Protein AF-A0A843CAU1-F1 (afdb_monomer)

pLDDT: mean 81.06, std 19.42, range [27.0, 98.06]

Solvent-accessible surface area (backbone atoms only — not comparable to full-atom values): 7846 Å² total; per-residue (Å²): 138,86,71,95,48,77,74,73,54,50,54,96,48,57,74,43,75,64,80,87,88,63,103,47,95,84,69,88,47,75,44,74,41,38,55,64,20,87,76,50,29,63,33,36,54,56,29,46,49,54,51,54,50,28,44,74,69,66,74,43,51,77,90,42,72,46,76,44,83,41,88,52,57,53,45,50,17,35,33,54,44,26,62,75,73,59,45,44,73,47,68,47,57,70,88,90,59,62,68,68,63,54,48,56,52,52,74,51,50,85,82,80,89,72,87,73,83,74,73,88,74,87,76,136

Structure (mmCIF, N/CA/C/O backbone):
data_AF-A0A843CAU1-F1
#
_entry.id   AF-A0A843CAU1-F1
#
loop_
_atom_site.group_PDB
_atom_site.id
_atom_site.type_symbol
_atom_site.label_atom_id
_atom_site.label_alt_id
_atom_site.label_comp_id
_atom_site.label_asym_id
_atom_site.label_entity_id
_atom_site.label_seq_id
_atom_site.pdbx_PDB_ins_code
_atom_site.Cartn_x
_atom_site.Cartn_y
_atom_site.Cartn_z
_atom_site.occupancy
_atom_site.B_iso_or_equiv
_atom_site.auth_seq_id
_atom_site.auth_comp_id
_atom_site.auth_asym_id
_atom_site.auth_atom_id
_atom_site.pdbx_PDB_model_num
ATOM 1 N N . MET A 1 1 ? -13.722 1.188 -17.414 1.00 83.56 1 MET A N 1
ATOM 2 C CA . MET A 1 1 ? -14.126 0.747 -16.059 1.00 83.56 1 MET A CA 1
ATOM 3 C C . MET A 1 1 ? -14.242 1.984 -15.185 1.00 83.56 1 MET A C 1
ATOM 5 O O . MET A 1 1 ? -13.360 2.827 -15.273 1.00 83.56 1 MET A O 1
ATOM 9 N N . ILE A 1 2 ? -15.304 2.104 -14.386 1.00 92.75 2 ILE A N 1
ATOM 10 C CA . ILE A 1 2 ? -15.445 3.155 -13.367 1.00 92.75 2 ILE A CA 1
ATOM 11 C C . ILE A 1 2 ? -15.256 2.477 -12.008 1.00 92.75 2 ILE A C 1
ATOM 13 O O . ILE A 1 2 ? -15.999 1.552 -11.689 1.00 92.75 2 ILE A O 1
ATOM 17 N N . ALA A 1 3 ? -14.242 2.893 -11.249 1.00 94.44 3 ALA A N 1
ATOM 18 C CA . ALA A 1 3 ? -13.954 2.346 -9.924 1.00 94.44 3 ALA A CA 1
ATOM 19 C C . ALA A 1 3 ? -14.820 3.024 -8.852 1.00 94.44 3 ALA A C 1
ATOM 21 O O . ALA A 1 3 ? -14.978 4.245 -8.867 1.00 94.44 3 ALA A O 1
ATOM 22 N N . LYS A 1 4 ? -15.342 2.256 -7.890 1.00 95.12 4 LYS A N 1
ATOM 23 C CA . LYS A 1 4 ? -16.148 2.787 -6.772 1.00 95.12 4 LYS A CA 1
ATOM 24 C C . LYS A 1 4 ? -15.311 3.589 -5.785 1.00 95.12 4 LYS A C 1
ATOM 26 O O . LYS A 1 4 ? -15.805 4.506 -5.139 1.00 95.12 4 LYS A O 1
ATOM 31 N N . ASN A 1 5 ? -14.050 3.205 -5.622 1.00 94.56 5 ASN A N 1
ATOM 32 C CA . ASN A 1 5 ? -13.065 3.945 -4.849 1.00 94.56 5 ASN A CA 1
ATOM 33 C C . ASN A 1 5 ? -11.650 3.590 -5.318 1.00 94.56 5 ASN A C 1
ATOM 35 O O . ASN A 1 5 ? -11.431 2.642 -6.071 1.00 94.56 5 ASN A O 1
ATOM 39 N N . ILE A 1 6 ? -10.677 4.344 -4.816 1.00 93.88 6 ILE A N 1
ATOM 40 C CA . ILE A 1 6 ? -9.269 4.233 -5.202 1.00 93.88 6 ILE A CA 1
ATOM 41 C C . ILE A 1 6 ? -8.645 2.857 -4.885 1.00 93.88 6 ILE A C 1
ATOM 43 O O . ILE A 1 6 ? -7.683 2.459 -5.535 1.00 93.88 6 ILE A O 1
ATOM 47 N N . LEU A 1 7 ? -9.198 2.084 -3.939 1.00 96.06 7 LEU A N 1
ATOM 48 C CA . LEU A 1 7 ? -8.667 0.762 -3.579 1.00 96.06 7 LEU A CA 1
ATOM 49 C C . LEU A 1 7 ? -8.958 -0.303 -4.640 1.00 96.06 7 LEU A C 1
ATOM 51 O O . LEU A 1 7 ? -8.278 -1.331 -4.670 1.00 96.06 7 LEU A O 1
ATOM 55 N N . GLU A 1 8 ? -9.956 -0.093 -5.503 1.00 96.44 8 GLU A N 1
ATOM 56 C CA . GLU A 1 8 ? -10.226 -0.971 -6.652 1.00 96.44 8 GLU A CA 1
ATOM 57 C C . GLU A 1 8 ? -9.159 -0.829 -7.747 1.00 96.44 8 GLU A C 1
ATOM 59 O O . GLU A 1 8 ? -8.981 -1.745 -8.545 1.00 96.44 8 GLU A O 1
ATOM 64 N N . LEU A 1 9 ? -8.406 0.277 -7.743 1.00 96.19 9 LEU A N 1
ATOM 65 C CA . LEU A 1 9 ? -7.296 0.522 -8.667 1.00 96.19 9 LEU A CA 1
ATOM 66 C C . LEU A 1 9 ? -5.954 -0.033 -8.162 1.00 96.19 9 LEU A C 1
ATOM 68 O O . LEU A 1 9 ? -4.954 0.041 -8.870 1.00 96.19 9 LEU A O 1
ATOM 72 N N . ILE A 1 10 ? -5.908 -0.596 -6.950 1.00 97.12 10 ILE A N 1
ATOM 73 C CA . ILE A 1 10 ? -4.712 -1.272 -6.435 1.00 97.12 10 ILE A CA 1
ATOM 74 C C . ILE A 1 10 ? -4.577 -2.633 -7.118 1.00 97.12 10 ILE A C 1
ATOM 76 O O . ILE A 1 10 ? -5.456 -3.493 -7.017 1.00 97.12 10 ILE A O 1
ATOM 80 N N . GLY A 1 11 ? -3.426 -2.869 -7.738 1.00 96.06 11 GLY A N 1
ATOM 81 C CA . GLY A 1 11 ? -3.129 -4.085 -8.474 1.00 96.06 11 GLY A CA 1
ATOM 82 C C . GLY A 1 11 ? -3.373 -3.948 -9.973 1.00 96.06 11 GLY A C 1
ATOM 83 O O . GLY A 1 11 ? -3.276 -2.860 -10.522 1.00 96.06 11 GLY A O 1
ATOM 84 N N . ASN A 1 12 ? -3.571 -5.084 -10.658 1.00 95.81 12 ASN A N 1
ATOM 85 C CA . ASN A 1 12 ? -3.724 -5.151 -12.124 1.00 95.81 12 ASN A CA 1
ATOM 86 C C . ASN A 1 12 ? -2.700 -4.318 -12.917 1.00 95.81 12 ASN A C 1
ATOM 88 O O . ASN A 1 12 ? -2.967 -3.833 -14.011 1.00 95.81 12 ASN A O 1
ATOM 92 N N . THR A 1 13 ? -1.497 -4.188 -12.362 1.00 97.75 13 THR A N 1
ATOM 93 C CA . THR A 1 13 ? -0.416 -3.402 -12.942 1.00 97.75 13 THR A CA 1
ATOM 94 C C . THR A 1 13 ? 0.104 -4.053 -14.223 1.00 97.75 13 THR A C 1
ATOM 96 O O . THR A 1 13 ? 0.105 -5.290 -14.327 1.00 97.75 13 THR A O 1
ATOM 99 N N . PRO A 1 14 ? 0.589 -3.265 -15.194 1.00 97.19 14 PRO A N 1
ATOM 100 C CA . PRO A 1 14 ? 1.093 -3.807 -16.446 1.00 97.19 14 PRO A CA 1
ATOM 101 C C . PRO A 1 14 ? 2.243 -4.800 -16.241 1.00 97.19 14 PRO A C 1
ATOM 103 O O . PRO A 1 14 ? 3.086 -4.639 -15.352 1.00 97.19 14 PRO A O 1
ATOM 106 N N . LEU A 1 15 ? 2.283 -5.821 -17.094 1.00 96.88 15 LEU A N 1
ATOM 107 C CA . LEU A 1 15 ? 3.449 -6.673 -17.290 1.00 96.88 15 LEU A CA 1
ATOM 108 C C . LEU A 1 15 ? 4.049 -6.306 -18.647 1.00 96.88 15 LEU A C 1
ATOM 110 O O . LEU A 1 15 ? 3.376 -6.430 -19.666 1.00 96.88 15 LEU A O 1
ATOM 114 N N . VAL A 1 16 ? 5.288 -5.828 -18.656 1.00 94.31 16 VAL A N 1
ATOM 115 C CA . VAL A 1 16 ? 5.951 -5.357 -19.876 1.00 94.31 16 VAL A CA 1
ATOM 116 C C . VAL A 1 16 ? 7.057 -6.322 -20.245 1.00 94.31 16 VAL A C 1
ATOM 118 O O . VAL A 1 16 ? 7.897 -6.645 -19.410 1.00 94.31 16 VAL A O 1
ATOM 121 N N . GLN A 1 17 ? 7.065 -6.784 -21.491 1.00 91.12 17 GLN A N 1
ATOM 122 C CA . GLN A 1 17 ? 8.186 -7.556 -22.008 1.00 91.12 17 GLN A CA 1
ATOM 123 C C . GLN A 1 17 ? 9.388 -6.633 -22.214 1.00 91.12 17 GLN A C 1
ATOM 125 O O . GLN A 1 17 ? 9.281 -5.597 -22.869 1.00 91.12 17 GLN A O 1
ATOM 130 N N . PHE A 1 18 ? 10.528 -7.005 -21.644 1.00 86.06 18 PHE A N 1
ATOM 131 C CA . PHE A 1 18 ? 11.749 -6.224 -21.740 1.00 86.06 18 PHE A CA 1
ATOM 132 C C . PHE A 1 18 ? 12.550 -6.677 -22.963 1.00 86.06 18 PHE A C 1
ATOM 134 O O . PHE A 1 18 ? 13.165 -7.743 -22.958 1.00 86.06 18 PHE A O 1
ATOM 141 N N . ASN A 1 19 ? 12.492 -5.881 -24.029 1.00 77.19 19 ASN A N 1
ATOM 142 C CA . ASN A 1 19 ? 13.168 -6.155 -25.295 1.00 77.19 19 ASN A CA 1
ATOM 143 C C . ASN A 1 19 ? 14.532 -5.427 -25.310 1.00 77.19 19 ASN A C 1
ATOM 145 O O . ASN A 1 19 ? 14.609 -4.290 -24.855 1.00 77.19 19 ASN A O 1
ATOM 149 N N . ASN A 1 20 ? 15.585 -6.060 -25.845 1.00 69.44 20 ASN A N 1
ATOM 150 C CA . ASN A 1 20 ? 16.910 -5.471 -26.158 1.00 69.44 20 ASN A CA 1
ATOM 151 C C . ASN A 1 20 ? 18.013 -5.391 -25.075 1.00 69.44 20 ASN A C 1
ATOM 153 O O . ASN A 1 20 ? 18.951 -4.622 -25.254 1.00 69.44 20 ASN A O 1
ATOM 157 N N . VAL A 1 21 ? 18.001 -6.190 -24.000 1.00 65.31 21 VAL A N 1
ATOM 158 C CA . VAL A 1 21 ? 19.131 -6.184 -23.025 1.00 65.31 21 VAL A CA 1
ATOM 159 C C . VAL A 1 21 ? 20.094 -7.368 -23.153 1.00 65.31 21 VAL A C 1
ATOM 161 O O . VAL A 1 21 ? 21.209 -7.317 -22.646 1.00 65.31 21 VAL A O 1
ATOM 164 N N . TYR A 1 22 ? 19.734 -8.409 -23.905 1.00 61.34 22 TYR A N 1
ATOM 165 C CA . TYR A 1 22 ? 20.614 -9.555 -24.129 1.00 61.34 22 TYR A CA 1
ATOM 166 C C . TYR A 1 22 ? 20.668 -9.944 -25.606 1.00 61.34 22 TYR A C 1
ATOM 168 O O . TYR A 1 22 ? 19.627 -10.132 -26.231 1.00 61.34 22 TYR A O 1
ATOM 176 N N . ASN A 1 23 ? 21.873 -10.233 -26.114 1.00 65.00 23 ASN A N 1
ATOM 177 C CA . ASN A 1 23 ? 22.106 -10.977 -27.366 1.00 65.00 23 ASN A CA 1
ATOM 178 C C . ASN A 1 23 ? 21.709 -12.468 -27.233 1.00 65.00 23 ASN A C 1
ATOM 180 O O . ASN A 1 23 ? 22.366 -13.358 -27.766 1.00 65.00 23 ASN A O 1
ATOM 184 N N . LYS A 1 24 ? 20.658 -12.773 -26.460 1.00 70.00 24 LYS A N 1
ATOM 185 C CA . LYS A 1 24 ? 20.140 -14.126 -26.235 1.00 70.00 24 LYS A CA 1
ATOM 186 C C . LYS A 1 24 ? 18.708 -14.203 -26.770 1.00 70.00 24 LYS A C 1
ATOM 188 O O . LYS A 1 24 ? 17.770 -14.013 -25.998 1.00 70.00 24 LYS A O 1
ATOM 193 N N . PRO A 1 25 ? 18.516 -14.528 -28.061 1.00 69.69 25 PRO A N 1
ATOM 194 C CA . PRO A 1 25 ? 17.209 -14.477 -28.727 1.00 69.69 25 PRO A CA 1
ATOM 195 C C . PRO A 1 25 ? 16.147 -15.426 -28.140 1.00 69.69 25 PRO A C 1
ATOM 197 O O . PRO A 1 25 ? 14.966 -15.279 -28.432 1.00 69.69 25 PRO A O 1
ATOM 200 N N . LYS A 1 26 ? 16.538 -16.393 -27.297 1.00 80.75 26 LYS A N 1
ATOM 201 C CA . LYS A 1 26 ? 15.618 -17.349 -26.653 1.00 80.75 26 LYS A CA 1
ATOM 202 C C . LYS A 1 26 ? 15.149 -16.936 -25.249 1.00 80.75 26 LYS A C 1
ATOM 204 O O . LYS A 1 26 ? 14.294 -17.614 -24.686 1.00 80.75 26 LYS A O 1
ATOM 209 N N . LEU A 1 27 ? 15.689 -15.864 -24.662 1.00 84.56 27 LEU A N 1
ATOM 210 C CA . LEU A 1 27 ? 15.320 -15.432 -23.310 1.00 84.56 27 LEU A CA 1
ATOM 211 C C . LEU A 1 27 ? 14.161 -14.426 -23.357 1.00 84.56 27 LEU A C 1
ATOM 213 O O . LEU A 1 27 ? 14.318 -13.324 -23.875 1.00 84.56 27 LEU A O 1
ATOM 217 N N . LYS A 1 28 ? 13.017 -14.779 -22.759 1.00 87.50 28 LYS A N 1
ATOM 218 C CA . LYS A 1 28 ? 11.906 -13.845 -22.518 1.00 87.50 28 LYS A CA 1
ATOM 219 C C . LYS A 1 28 ? 11.994 -13.298 -21.095 1.00 87.50 28 LYS A C 1
ATOM 221 O O . LYS A 1 28 ? 11.957 -14.067 -20.139 1.00 87.50 28 LYS A O 1
ATOM 226 N N . MET A 1 29 ? 12.088 -11.979 -20.958 1.00 88.69 29 MET A N 1
ATOM 227 C CA . MET A 1 29 ? 12.079 -11.285 -19.670 1.00 88.69 29 MET A CA 1
ATOM 228 C C . MET A 1 29 ? 10.868 -10.362 -19.594 1.00 88.69 29 MET A C 1
ATOM 230 O O . MET A 1 29 ? 10.545 -9.669 -20.557 1.00 88.69 29 MET A O 1
ATOM 234 N N . TYR A 1 30 ? 10.222 -10.335 -18.432 1.00 93.12 30 TYR A N 1
ATOM 235 C CA . TYR A 1 30 ? 9.076 -9.476 -18.172 1.00 93.12 30 TYR A CA 1
ATOM 236 C C . TYR A 1 30 ? 9.292 -8.668 -16.896 1.00 93.12 30 TYR A C 1
ATOM 238 O O . TYR A 1 30 ? 9.837 -9.169 -15.914 1.00 93.12 30 TYR A O 1
ATOM 246 N N . ILE A 1 31 ? 8.822 -7.426 -16.904 1.00 94.75 31 ILE A N 1
ATOM 247 C CA . ILE A 1 31 ? 8.857 -6.508 -15.771 1.00 94.75 31 ILE A CA 1
ATOM 248 C C . ILE A 1 31 ? 7.426 -6.270 -15.308 1.00 94.75 31 ILE A C 1
ATOM 250 O O . ILE A 1 31 ? 6.579 -5.791 -16.066 1.00 94.75 31 ILE A O 1
ATOM 254 N N . LYS A 1 32 ? 7.153 -6.580 -14.039 1.00 97.44 32 LYS A N 1
ATOM 255 C CA . LYS A 1 32 ? 5.887 -6.239 -13.389 1.00 97.44 32 LYS A CA 1
ATOM 256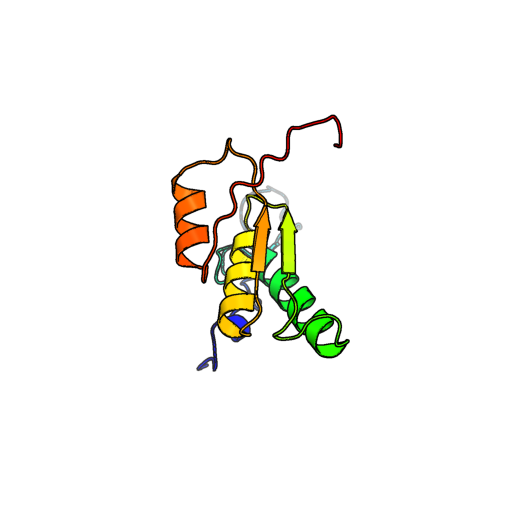 C C . LYS A 1 32 ? 5.959 -4.802 -12.879 1.00 97.44 32 LYS A C 1
ATOM 258 O O . LYS A 1 32 ? 6.700 -4.510 -11.942 1.00 97.44 32 LYS A O 1
ATOM 263 N N . MET A 1 33 ? 5.208 -3.892 -13.496 1.00 96.88 33 MET A N 1
ATOM 264 C CA . MET A 1 33 ? 5.335 -2.456 -13.236 1.00 96.88 33 MET A CA 1
ATOM 265 C C . MET A 1 33 ? 4.523 -2.004 -12.013 1.00 96.88 33 MET A C 1
ATOM 267 O O . MET A 1 33 ? 3.533 -1.287 -12.117 1.00 96.88 33 MET A O 1
ATOM 271 N N . GLU A 1 34 ? 4.965 -2.389 -10.817 1.00 97.69 34 GLU A N 1
ATOM 272 C CA . GLU A 1 34 ? 4.288 -2.049 -9.553 1.00 97.69 34 GLU A CA 1
ATOM 273 C C . GLU A 1 34 ? 4.278 -0.551 -9.204 1.00 97.69 34 GLU A C 1
ATOM 275 O O . GLU A 1 34 ? 3.544 -0.137 -8.305 1.00 97.69 34 GLU A O 1
ATOM 280 N N . LYS A 1 35 ? 5.041 0.271 -9.932 1.00 96.12 35 LYS A N 1
ATOM 281 C CA . LYS A 1 35 ? 4.966 1.735 -9.849 1.00 96.12 35 LYS A CA 1
ATOM 282 C C . LYS A 1 35 ? 3.595 2.282 -10.279 1.00 96.12 35 LYS A C 1
ATOM 284 O O . LYS A 1 35 ? 3.253 3.388 -9.906 1.00 96.12 35 LYS A O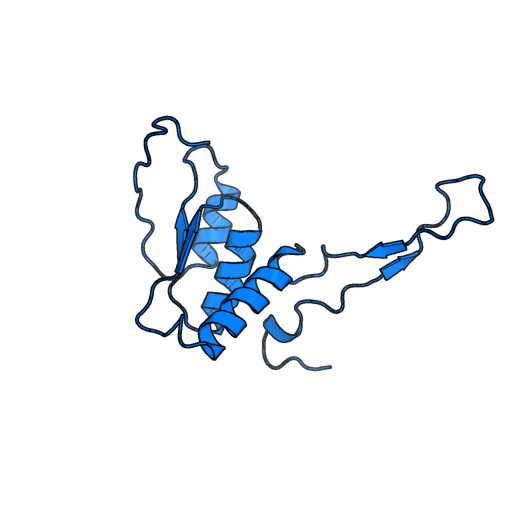 1
ATOM 289 N N . PHE A 1 36 ? 2.788 1.524 -11.021 1.00 96.62 36 PHE A N 1
ATOM 290 C CA . PHE A 1 36 ? 1.452 1.969 -11.444 1.00 96.62 36 PHE A CA 1
ATOM 291 C C . PHE A 1 36 ? 0.347 1.716 -10.409 1.00 96.62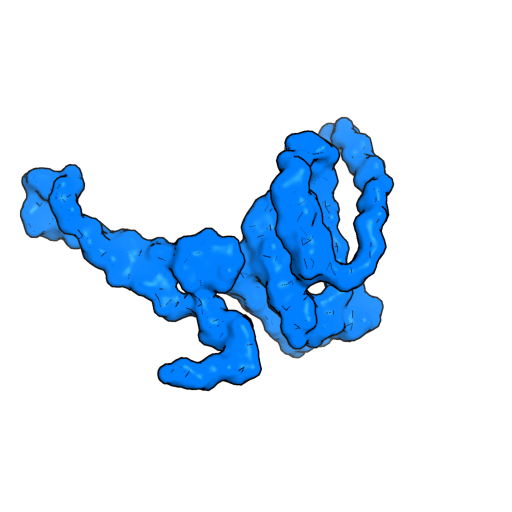 36 PHE A C 1
ATOM 293 O O . PHE A 1 36 ? -0.825 1.914 -10.711 1.00 96.62 36 PHE A O 1
ATOM 300 N N . ASN A 1 37 ? 0.691 1.278 -9.195 1.00 96.75 37 ASN A N 1
ATOM 301 C CA . ASN A 1 37 ? -0.255 1.364 -8.084 1.00 96.75 37 ASN A CA 1
ATOM 302 C C . ASN A 1 37 ? -0.432 2.827 -7.636 1.00 96.75 37 ASN A C 1
ATOM 304 O O . ASN A 1 37 ? 0.376 3.694 -7.959 1.00 96.75 37 ASN A O 1
ATOM 308 N N . VAL A 1 38 ? -1.476 3.087 -6.854 1.00 93.50 38 VAL A N 1
ATOM 309 C CA . VAL A 1 38 ? -1.930 4.428 -6.457 1.00 93.50 38 VAL A CA 1
ATOM 310 C C . VAL A 1 38 ? -0.858 5.222 -5.702 1.00 93.50 38 VAL A C 1
ATOM 312 O O . VAL A 1 38 ? -0.685 6.408 -5.961 1.00 93.50 38 VAL A O 1
ATOM 315 N N . SER A 1 39 ? -0.126 4.590 -4.781 1.00 90.94 39 SER A N 1
ATOM 316 C CA . SER A 1 39 ? 0.989 5.207 -4.043 1.00 90.94 39 SER A CA 1
ATOM 317 C C . SER A 1 39 ? 2.338 5.086 -4.752 1.00 90.94 39 SER A C 1
ATOM 319 O O . SER A 1 39 ? 3.392 5.275 -4.142 1.00 90.94 39 SER A O 1
ATOM 321 N N . GLU A 1 40 ? 2.317 4.711 -6.028 1.00 94.12 40 GLU A N 1
ATOM 322 C CA . GLU A 1 40 ? 3.492 4.421 -6.842 1.00 94.12 40 GLU A CA 1
ATOM 323 C C . GLU A 1 40 ? 4.370 3.280 -6.306 1.00 94.12 40 GLU A C 1
ATOM 325 O O . GLU A 1 40 ? 5.577 3.199 -6.560 1.00 94.12 40 GLU A O 1
ATOM 330 N N . SER A 1 41 ? 3.778 2.357 -5.544 1.00 94.88 41 SER A N 1
ATOM 331 C CA . SER A 1 41 ? 4.515 1.248 -4.957 1.00 94.88 41 SER A CA 1
ATOM 332 C C . SER A 1 41 ? 3.705 -0.033 -4.826 1.00 94.88 41 SER A C 1
ATOM 334 O O . SER A 1 41 ? 2.531 -0.026 -4.476 1.00 94.88 41 SER A O 1
ATOM 336 N N . VAL A 1 42 ? 4.406 -1.168 -4.934 1.00 97.12 42 VAL A N 1
ATOM 337 C CA . VAL A 1 42 ? 3.896 -2.513 -4.603 1.00 97.12 42 VAL A CA 1
ATOM 338 C C . VAL A 1 42 ? 3.266 -2.604 -3.206 1.00 97.12 42 VAL A C 1
ATOM 340 O O . VAL A 1 42 ? 2.473 -3.503 -2.931 1.00 97.12 42 VAL A O 1
ATOM 343 N N . LYS A 1 43 ? 3.628 -1.690 -2.294 1.00 96.56 43 LYS A N 1
ATOM 344 C CA . LYS A 1 43 ? 3.177 -1.714 -0.899 1.00 96.56 43 LYS A CA 1
ATOM 345 C C . LYS A 1 43 ? 1.680 -1.448 -0.728 1.00 96.56 43 LYS A C 1
ATOM 347 O O . LYS A 1 43 ? 1.128 -1.878 0.281 1.00 96.56 43 LYS A O 1
ATOM 352 N N . ASP A 1 44 ? 1.010 -0.888 -1.732 1.00 96.88 44 ASP A N 1
ATOM 353 C CA . ASP A 1 44 ? -0.453 -0.779 -1.742 1.00 96.88 44 ASP A CA 1
ATOM 354 C C . ASP A 1 44 ? -1.141 -2.137 -1.621 1.00 96.88 44 ASP A C 1
ATOM 356 O O . ASP A 1 44 ? -2.148 -2.268 -0.925 1.00 96.88 44 ASP A O 1
ATOM 360 N N . ARG A 1 45 ? -0.567 -3.176 -2.241 1.00 98.06 45 ARG A N 1
ATOM 361 C CA . ARG A 1 45 ? -1.129 -4.530 -2.209 1.00 98.06 45 ARG A CA 1
ATOM 362 C C . ARG A 1 45 ? -1.155 -5.093 -0.798 1.00 98.06 45 ARG A C 1
ATOM 364 O O . ARG A 1 45 ? -2.191 -5.577 -0.351 1.00 98.06 45 ARG A O 1
ATOM 371 N N . ILE A 1 46 ? -0.020 -5.017 -0.099 1.00 97.38 46 ILE A N 1
ATOM 372 C CA . ILE A 1 46 ? 0.076 -5.551 1.262 1.00 97.38 46 ILE A CA 1
ATOM 373 C C . ILE A 1 46 ? -0.743 -4.707 2.235 1.00 97.38 46 ILE A C 1
ATOM 375 O O . ILE A 1 46 ? -1.385 -5.267 3.111 1.00 97.38 46 ILE A O 1
ATOM 379 N N . ALA A 1 47 ? -0.778 -3.383 2.055 1.00 96.75 47 ALA A N 1
ATOM 380 C CA . ALA A 1 47 ? -1.568 -2.498 2.898 1.00 96.75 47 ALA A CA 1
ATOM 381 C C . ALA A 1 47 ? -3.059 -2.831 2.784 1.00 96.75 47 ALA A C 1
ATOM 383 O O . ALA A 1 47 ? -3.721 -3.040 3.798 1.00 96.75 47 ALA A O 1
ATOM 384 N N . LYS A 1 48 ? -3.567 -2.968 1.552 1.00 97.50 48 LYS A N 1
ATOM 385 C CA . LYS A 1 48 ? -4.951 -3.375 1.300 1.00 97.50 48 LYS A CA 1
ATOM 386 C C . LYS A 1 48 ? -5.245 -4.741 1.920 1.00 97.50 48 LYS A C 1
ATOM 388 O O . LYS A 1 48 ? -6.201 -4.862 2.680 1.00 97.50 48 LYS A O 1
ATOM 393 N N . TYR A 1 49 ? -4.391 -5.732 1.657 1.00 97.94 49 TYR A N 1
ATOM 394 C CA . TYR A 1 49 ? -4.570 -7.088 2.174 1.00 97.94 49 TYR A CA 1
ATOM 395 C C . TYR A 1 49 ? -4.589 -7.136 3.707 1.00 97.94 49 TYR A C 1
ATOM 397 O O . TYR A 1 49 ? -5.502 -7.720 4.280 1.00 97.94 49 TYR A O 1
ATOM 405 N N . MET A 1 50 ? -3.618 -6.510 4.382 1.00 96.94 50 MET A N 1
ATOM 406 C CA . MET A 1 50 ? -3.522 -6.536 5.847 1.00 96.94 50 MET A CA 1
ATOM 407 C C . MET A 1 50 ? -4.747 -5.908 6.512 1.00 96.94 50 MET A C 1
ATOM 409 O O . MET A 1 50 ? -5.284 -6.485 7.455 1.00 96.94 50 MET A O 1
ATOM 413 N N . ILE A 1 51 ? -5.217 -4.763 6.005 1.00 96.12 51 ILE A N 1
ATOM 414 C CA . ILE A 1 51 ? -6.406 -4.096 6.546 1.00 96.12 51 ILE A CA 1
ATOM 415 C C . ILE A 1 51 ? -7.654 -4.946 6.311 1.00 96.12 51 ILE A C 1
ATOM 417 O O . ILE A 1 51 ? -8.371 -5.233 7.263 1.00 96.12 51 ILE A O 1
ATOM 421 N N . GLU A 1 52 ? -7.896 -5.403 5.080 1.00 95.88 52 GLU A N 1
ATOM 422 C CA . GLU A 1 52 ? -9.084 -6.206 4.753 1.00 95.88 52 GLU A CA 1
ATOM 423 C C . GLU A 1 52 ? -9.109 -7.533 5.522 1.00 95.88 52 GLU A C 1
ATOM 425 O O . GLU A 1 52 ? -10.160 -7.962 6.002 1.00 95.88 52 GLU A O 1
ATOM 430 N N . HIS A 1 53 ? -7.949 -8.167 5.689 1.00 97.50 53 HIS A N 1
ATOM 431 C CA . HIS A 1 53 ? -7.812 -9.384 6.479 1.00 97.50 53 HIS A CA 1
ATOM 432 C C . HIS A 1 53 ? -8.091 -9.130 7.967 1.00 97.50 53 HIS A C 1
ATOM 434 O O . HIS A 1 53 ? -8.852 -9.874 8.588 1.00 97.50 53 HIS A O 1
ATOM 440 N N . ALA A 1 54 ? -7.532 -8.060 8.538 1.00 96.38 54 ALA A N 1
ATOM 441 C CA . ALA A 1 54 ? -7.755 -7.704 9.936 1.00 96.38 54 ALA A CA 1
ATOM 442 C C . ALA A 1 54 ? -9.213 -7.290 10.212 1.00 96.38 54 ALA A C 1
ATOM 444 O O . ALA A 1 54 ? -9.752 -7.640 11.263 1.00 96.38 54 ALA A O 1
ATOM 445 N N . GLU A 1 55 ? -9.870 -6.596 9.275 1.00 94.31 55 GLU A N 1
ATOM 446 C CA . GLU A 1 55 ? -11.310 -6.300 9.324 1.00 94.31 55 GLU A CA 1
ATOM 447 C C . GLU A 1 55 ? -12.130 -7.598 9.318 1.00 94.31 55 GLU A C 1
ATOM 449 O O . GLU A 1 55 ? -12.967 -7.812 10.199 1.00 94.31 55 GLU A O 1
ATOM 454 N N . LYS A 1 56 ? -11.849 -8.503 8.367 1.00 96.69 56 LYS A N 1
ATOM 455 C CA . LYS A 1 56 ? -12.548 -9.790 8.228 1.00 96.69 56 LYS A CA 1
ATOM 456 C C . LYS A 1 56 ? -12.435 -10.648 9.490 1.00 96.69 56 LYS A C 1
ATOM 458 O O . LYS A 1 56 ? -13.418 -11.253 9.910 1.00 96.69 56 LYS A O 1
ATOM 463 N N . ASN A 1 57 ? -11.264 -10.655 10.123 1.00 96.62 57 ASN A N 1
ATOM 464 C CA . ASN A 1 57 ? -11.004 -11.423 11.342 1.00 96.62 57 ASN A CA 1
ATOM 465 C C . ASN A 1 57 ? -11.400 -10.688 12.632 1.00 96.62 57 ASN A C 1
ATOM 467 O O . ASN A 1 57 ? -11.080 -11.162 13.721 1.00 96.62 57 ASN A O 1
ATOM 471 N N . ARG A 1 58 ? -12.055 -9.519 12.545 1.00 94.12 58 ARG A N 1
ATOM 472 C CA . ARG A 1 58 ? -12.422 -8.670 13.699 1.00 94.12 58 ARG A CA 1
ATOM 473 C C . ARG A 1 58 ? -11.223 -8.245 14.565 1.00 94.12 58 ARG A C 1
ATOM 475 O O . ARG A 1 58 ? -11.382 -7.830 15.715 1.00 94.12 58 ARG A O 1
ATOM 482 N N . GLN A 1 59 ? -10.013 -8.309 14.014 1.00 94.06 59 GLN A N 1
ATOM 483 C CA . GLN A 1 59 ? -8.789 -7.844 14.663 1.00 94.06 59 GLN A CA 1
ATOM 484 C C . GLN A 1 59 ? -8.678 -6.321 14.601 1.00 94.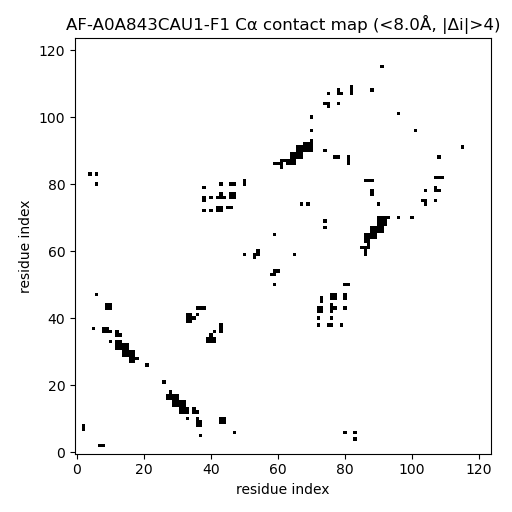06 59 GLN A C 1
ATOM 486 O O . GLN A 1 59 ? -8.178 -5.723 15.553 1.00 94.06 59 GLN A O 1
ATOM 491 N N . LEU A 1 60 ? -9.213 -5.703 13.545 1.00 93.00 60 LEU A N 1
ATOM 492 C CA . LEU A 1 60 ? -9.302 -4.258 13.368 1.00 93.00 60 LEU A CA 1
ATOM 493 C C . LEU A 1 60 ? -10.768 -3.810 13.369 1.00 93.00 60 LEU A C 1
ATOM 495 O O . LEU A 1 60 ? -11.632 -4.447 12.772 1.00 93.00 60 LEU A O 1
ATOM 499 N N . ASN A 1 61 ? -11.047 -2.710 14.062 1.00 89.19 61 ASN A N 1
ATOM 500 C CA . ASN A 1 61 ? -12.343 -2.038 14.066 1.00 89.19 61 ASN A CA 1
ATOM 501 C C . ASN A 1 61 ? -12.133 -0.528 14.283 1.00 89.19 61 ASN A C 1
ATOM 503 O O . ASN A 1 61 ? -11.007 -0.087 14.512 1.00 89.19 61 ASN A O 1
ATOM 507 N N . LYS A 1 62 ? -13.209 0.266 14.232 1.00 85.69 62 LYS A N 1
ATOM 508 C CA . LYS A 1 62 ? -13.150 1.738 14.346 1.00 85.69 62 LYS A CA 1
ATOM 509 C C . LYS A 1 62 ? -12.598 2.258 15.682 1.00 85.69 62 LYS A C 1
ATOM 511 O O . LYS A 1 62 ? -12.193 3.412 15.742 1.00 85.69 62 LYS A O 1
ATOM 516 N N . ASN A 1 63 ? -12.566 1.420 16.718 1.00 88.75 63 ASN A N 1
ATOM 517 C CA . ASN A 1 63 ? -12.086 1.776 18.055 1.00 88.75 63 ASN A CA 1
ATOM 518 C C . ASN A 1 63 ? -10.622 1.369 18.280 1.00 88.75 63 ASN A C 1
ATOM 520 O O . ASN A 1 63 ? -10.088 1.570 19.368 1.00 88.75 63 ASN A O 1
ATOM 524 N N .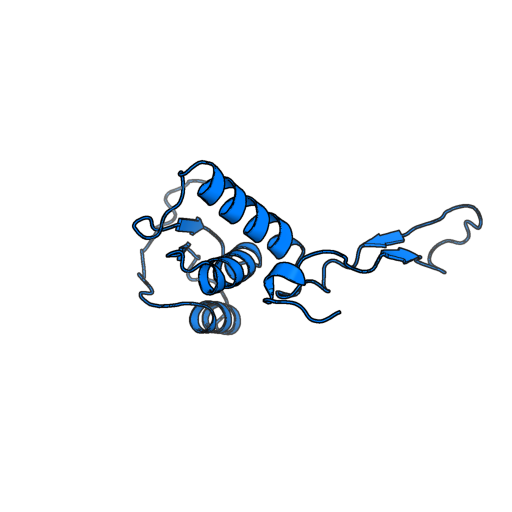 LYS A 1 64 ? -9.980 0.750 17.283 1.00 90.31 64 LYS A N 1
ATOM 525 C CA . LYS A 1 64 ? -8.580 0.338 17.349 1.00 90.31 64 LYS A CA 1
ATOM 526 C C . LYS A 1 64 ? -7.715 1.244 16.484 1.00 90.31 64 LYS A C 1
ATOM 528 O O . LYS A 1 64 ? -8.103 1.645 15.388 1.00 90.31 64 LYS A O 1
ATOM 533 N N . ILE A 1 65 ? -6.507 1.495 16.977 1.00 90.19 65 ILE A N 1
ATOM 534 C CA . ILE A 1 65 ? -5.473 2.252 16.277 1.00 90.19 65 ILE A CA 1
ATOM 535 C C . ILE A 1 65 ? -4.458 1.261 15.717 1.00 90.19 65 ILE A C 1
ATOM 537 O O . ILE A 1 65 ? -3.872 0.479 16.464 1.00 90.19 65 ILE A O 1
ATOM 541 N N . LEU A 1 66 ? -4.242 1.301 14.404 1.00 91.00 66 LEU A N 1
ATOM 542 C CA . LEU A 1 66 ? -3.141 0.595 13.762 1.00 91.00 66 LEU A CA 1
ATOM 543 C C . LEU A 1 66 ? -1.840 1.367 14.009 1.00 91.00 66 LEU A C 1
ATOM 545 O O . LEU A 1 66 ? -1.801 2.580 13.808 1.00 91.00 66 LEU A O 1
ATOM 549 N N . ILE A 1 67 ? -0.776 0.675 14.410 1.00 91.62 67 ILE A N 1
ATOM 550 C CA . ILE A 1 67 ? 0.551 1.268 14.606 1.00 91.62 67 ILE A CA 1
ATOM 551 C C . ILE A 1 67 ? 1.535 0.552 13.685 1.00 91.62 67 ILE A C 1
ATOM 553 O O . ILE A 1 67 ? 1.671 -0.662 13.779 1.00 91.62 67 ILE A O 1
ATOM 557 N N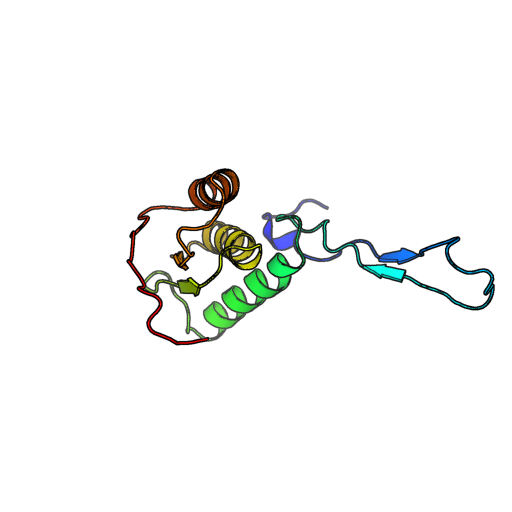 . GLU A 1 68 ? 2.226 1.300 12.826 1.00 90.69 68 GLU A N 1
ATOM 558 C CA . GLU A 1 68 ? 3.232 0.754 11.908 1.00 90.69 68 GLU A CA 1
ATOM 559 C C . GLU A 1 68 ? 4.556 1.527 12.026 1.00 90.69 68 GLU A C 1
ATOM 561 O O . GLU A 1 68 ? 4.586 2.736 11.778 1.00 90.69 68 GLU A O 1
ATOM 566 N N . PRO A 1 69 ? 5.685 0.878 12.350 1.00 88.44 69 PRO A N 1
ATOM 567 C CA . PRO A 1 69 ? 6.994 1.510 12.275 1.00 88.44 69 PRO A CA 1
ATOM 568 C C . PRO A 1 69 ? 7.517 1.506 10.833 1.00 88.44 69 PRO A C 1
ATOM 570 O O . PRO A 1 69 ? 8.022 0.504 10.331 1.00 88.44 69 PRO A O 1
ATOM 573 N N . THR A 1 70 ? 7.435 2.640 10.139 1.00 84.12 70 THR A N 1
ATOM 574 C CA . THR A 1 70 ? 7.988 2.767 8.786 1.00 84.12 70 THR A CA 1
ATOM 575 C C . THR A 1 70 ? 8.218 4.219 8.382 1.00 84.12 70 THR A C 1
ATOM 577 O O . THR A 1 70 ? 7.516 5.135 8.793 1.00 84.12 70 THR A O 1
ATOM 580 N N . SER A 1 71 ? 9.202 4.446 7.517 1.00 69.69 71 SER A N 1
ATOM 581 C CA . SER A 1 71 ? 9.423 5.738 6.855 1.00 69.69 71 SER A CA 1
ATOM 582 C C . SER A 1 71 ? 9.184 5.700 5.345 1.00 69.69 71 SER A C 1
ATOM 584 O O . SER A 1 71 ? 9.468 6.672 4.640 1.00 69.69 71 SER A O 1
ATOM 586 N N . ARG A 1 72 ? 8.721 4.557 4.827 1.00 80.81 72 ARG A N 1
ATOM 587 C CA . ARG A 1 72 ? 8.667 4.254 3.392 1.00 80.81 72 ARG A CA 1
ATOM 588 C C . ARG A 1 72 ? 7.232 3.976 2.931 1.00 80.81 72 ARG A C 1
ATOM 590 O O . ARG A 1 72 ? 6.258 4.256 3.623 1.00 80.81 72 ARG A O 1
ATOM 597 N N . ASN A 1 73 ? 7.120 3.410 1.736 1.00 90.00 73 ASN A N 1
ATOM 598 C CA . ASN A 1 73 ? 5.880 3.229 0.987 1.00 90.00 73 ASN A CA 1
ATOM 599 C C . ASN A 1 73 ? 4.806 2.406 1.715 1.00 90.00 73 ASN A C 1
ATOM 601 O O . ASN A 1 73 ? 3.631 2.588 1.426 1.00 90.00 73 ASN A O 1
ATOM 605 N N . THR A 1 74 ? 5.169 1.544 2.675 1.00 92.81 74 THR A N 1
ATOM 606 C CA . THR A 1 74 ? 4.179 0.838 3.510 1.00 92.81 74 THR A CA 1
ATOM 607 C C . THR A 1 74 ? 3.299 1.824 4.270 1.00 92.81 74 THR A C 1
ATOM 609 O O . THR A 1 74 ? 2.085 1.664 4.289 1.00 92.81 74 THR A O 1
ATOM 612 N N . GLY A 1 75 ? 3.893 2.886 4.820 1.00 90.44 75 GLY A N 1
ATOM 613 C CA . GLY A 1 75 ? 3.151 3.918 5.532 1.00 90.44 75 GLY A CA 1
ATOM 614 C C . GLY A 1 75 ? 2.199 4.666 4.605 1.00 90.44 75 GLY A C 1
ATOM 615 O O . GLY A 1 75 ? 1.040 4.863 4.940 1.00 90.44 75 GLY A O 1
ATOM 616 N N . ILE A 1 76 ? 2.656 5.005 3.398 1.00 90.75 76 ILE A N 1
ATOM 617 C CA . ILE A 1 76 ? 1.829 5.691 2.396 1.00 90.75 76 ILE A CA 1
ATOM 618 C C . ILE A 1 76 ? 0.636 4.813 1.985 1.00 90.75 76 ILE A C 1
ATOM 620 O O . ILE A 1 76 ? -0.502 5.280 2.021 1.00 90.75 76 ILE A O 1
ATOM 624 N N . GLY A 1 77 ? 0.880 3.538 1.663 1.00 94.25 77 GLY A N 1
ATOM 625 C CA . GLY A 1 77 ? -0.173 2.590 1.294 1.00 94.25 77 GLY A CA 1
ATOM 626 C C . GLY A 1 77 ? -1.173 2.348 2.429 1.00 94.25 77 GLY A C 1
ATOM 627 O O . GLY A 1 77 ? -2.380 2.366 2.201 1.00 94.25 77 GLY A O 1
ATOM 628 N N . LEU A 1 78 ? -0.698 2.192 3.671 1.00 94.00 78 LEU A N 1
ATOM 629 C CA . LEU A 1 78 ? -1.570 2.058 4.843 1.00 94.00 78 LEU A CA 1
ATOM 630 C C . LEU A 1 78 ? -2.396 3.321 5.080 1.00 94.00 78 LEU A C 1
ATOM 632 O O . LEU A 1 78 ? -3.596 3.212 5.314 1.00 94.00 78 LEU A O 1
ATOM 636 N N . SER A 1 79 ? -1.802 4.512 4.971 1.00 91.75 79 SER A N 1
ATOM 637 C CA . SER A 1 79 ? -2.536 5.774 5.110 1.00 91.75 79 SER A CA 1
ATOM 638 C C . SER A 1 79 ? -3.648 5.895 4.074 1.00 91.75 79 SER A C 1
ATOM 640 O O . SER A 1 79 ? -4.771 6.242 4.434 1.00 91.75 79 SER A O 1
ATOM 642 N N . LEU A 1 80 ? -3.373 5.545 2.813 1.00 92.56 80 LEU A N 1
ATOM 643 C CA . LEU A 1 80 ? -4.375 5.531 1.746 1.00 92.56 80 LEU A CA 1
ATOM 644 C C . LEU A 1 80 ? -5.541 4.585 2.078 1.00 92.56 80 LEU A C 1
ATOM 646 O O . LEU A 1 80 ? -6.703 4.990 2.024 1.00 92.56 80 LEU A O 1
ATOM 650 N N . VAL A 1 81 ? -5.243 3.338 2.449 1.00 94.69 81 VAL A N 1
ATOM 651 C CA . VAL A 1 81 ? -6.266 2.321 2.743 1.00 94.69 81 VAL A CA 1
ATOM 652 C C . VAL A 1 81 ? -7.078 2.705 3.981 1.00 94.69 81 VAL A C 1
ATOM 654 O O . VAL A 1 81 ? -8.309 2.731 3.922 1.00 94.69 81 VAL A O 1
ATOM 657 N N . CYS A 1 82 ? -6.414 3.083 5.076 1.00 92.62 82 CYS A N 1
ATOM 658 C CA . CYS A 1 82 ? -7.063 3.508 6.315 1.00 92.62 82 CYS A CA 1
ATOM 659 C C . CYS A 1 82 ? -7.941 4.748 6.110 1.00 92.62 82 CYS A C 1
ATOM 661 O O . CYS A 1 82 ? -9.024 4.824 6.691 1.00 92.62 82 CYS A O 1
ATOM 663 N N . ARG A 1 83 ? -7.534 5.696 5.250 1.00 90.94 83 ARG A N 1
ATOM 664 C CA . ARG A 1 83 ? -8.324 6.897 4.937 1.00 90.94 83 ARG A CA 1
ATOM 665 C C . ARG A 1 83 ? -9.664 6.562 4.286 1.00 90.94 83 ARG A C 1
ATOM 667 O O . ARG A 1 83 ? -10.653 7.219 4.604 1.00 90.94 83 ARG A O 1
ATOM 674 N N . ILE A 1 84 ? -9.684 5.569 3.396 1.00 92.75 84 ILE A N 1
ATOM 675 C CA . ILE A 1 84 ? -10.889 5.122 2.683 1.00 92.75 84 ILE A CA 1
ATOM 676 C C . ILE A 1 84 ? -11.755 4.216 3.564 1.00 92.75 84 ILE A C 1
ATOM 678 O O . ILE A 1 84 ? -12.975 4.346 3.558 1.00 92.75 84 ILE A O 1
ATOM 682 N N . LYS A 1 85 ? -11.137 3.325 4.347 1.00 91.19 85 LYS A N 1
ATOM 683 C CA . LYS A 1 85 ? -11.832 2.375 5.234 1.00 91.19 85 LYS A CA 1
ATOM 684 C C . LYS A 1 85 ? -12.310 2.995 6.554 1.00 91.19 85 LYS A C 1
ATOM 686 O O . LYS A 1 85 ? -13.192 2.453 7.211 1.00 91.19 85 LYS A O 1
ATOM 691 N N . GLY A 1 86 ? -11.766 4.152 6.935 1.00 89.69 86 GLY A N 1
ATOM 692 C CA . GLY A 1 86 ? -12.099 4.834 8.186 1.00 89.69 86 GLY A CA 1
ATOM 693 C C . GLY A 1 86 ? -11.402 4.240 9.413 1.00 89.69 86 GLY A C 1
ATOM 694 O O . GLY A 1 86 ? -11.952 4.296 10.511 1.00 89.69 86 GLY A O 1
ATOM 695 N N . CYS A 1 87 ? -10.212 3.666 9.234 1.00 88.25 87 CYS A N 1
ATOM 696 C CA . CYS A 1 87 ? -9.395 3.125 10.320 1.00 88.25 87 CYS A CA 1
ATOM 697 C C . CYS A 1 87 ? -8.463 4.205 10.886 1.00 88.25 87 CYS A C 1
ATOM 699 O O . CYS A 1 87 ? -7.968 5.063 10.149 1.00 88.25 87 CYS A O 1
ATOM 701 N N . GLN A 1 88 ? -8.176 4.143 12.187 1.00 89.25 88 GLN A N 1
ATOM 702 C CA . GLN A 1 88 ? -7.153 4.990 12.799 1.00 89.25 88 GLN A CA 1
ATOM 703 C C . GLN A 1 88 ? -5.762 4.393 12.546 1.00 89.25 88 GLN A C 1
ATOM 705 O O . GLN A 1 88 ? -5.572 3.187 12.691 1.00 89.25 88 GLN A O 1
ATOM 710 N N . LEU A 1 89 ? -4.791 5.230 12.170 1.00 89.06 89 LEU A N 1
ATOM 711 C CA . LEU A 1 89 ? -3.420 4.817 11.855 1.00 89.06 89 LEU A CA 1
ATOM 712 C C . LEU A 1 89 ? -2.405 5.800 12.440 1.00 89.06 89 LEU A C 1
ATOM 714 O O . LEU A 1 89 ? -2.484 7.000 12.190 1.00 89.06 89 LEU A O 1
ATOM 718 N N . VAL A 1 90 ? -1.395 5.256 13.110 1.00 88.12 90 VAL A N 1
ATOM 719 C CA . VAL A 1 90 ? -0.179 5.942 13.548 1.00 88.12 90 VAL A CA 1
ATOM 720 C C . VAL A 1 90 ? 1.018 5.280 12.866 1.00 88.12 90 VAL A C 1
ATOM 722 O O . VAL A 1 90 ? 1.159 4.062 12.882 1.00 88.12 90 VAL A O 1
ATOM 725 N N . ILE A 1 91 ? 1.900 6.081 12.273 1.00 86.50 91 ILE A N 1
ATOM 726 C CA . ILE A 1 91 ? 3.146 5.616 11.653 1.00 86.50 91 ILE A CA 1
ATOM 727 C C . ILE A 1 91 ? 4.286 6.204 12.454 1.00 86.50 91 ILE A C 1
ATOM 729 O O . ILE A 1 91 ? 4.397 7.421 12.620 1.00 86.50 91 ILE A O 1
ATOM 733 N N . VAL A 1 92 ? 5.140 5.316 12.930 1.00 83.50 92 VAL A N 1
ATOM 734 C CA . VAL A 1 92 ? 6.321 5.660 13.700 1.00 83.50 92 VAL A CA 1
ATOM 735 C C . VAL A 1 92 ? 7.499 5.740 12.738 1.00 83.50 92 VAL A C 1
ATOM 737 O O . VAL A 1 92 ? 7.822 4.770 12.056 1.00 83.50 92 VAL A O 1
ATOM 740 N N . MET A 1 93 ? 8.142 6.905 12.663 1.00 77.19 93 MET A N 1
ATOM 741 C CA . MET A 1 93 ? 9.272 7.150 11.764 1.00 77.19 93 MET A CA 1
ATOM 742 C C . MET A 1 93 ? 10.471 7.743 12.519 1.00 77.19 93 MET A C 1
ATOM 744 O O . MET A 1 93 ? 10.267 8.522 13.452 1.00 77.19 93 MET A O 1
ATOM 748 N N . PRO A 1 94 ? 11.716 7.426 12.116 1.00 73.38 94 PRO A N 1
ATOM 749 C CA . PRO A 1 94 ? 12.906 8.055 12.677 1.00 73.38 94 PRO A CA 1
ATOM 750 C C . PRO A 1 94 ? 13.006 9.538 12.284 1.00 73.38 94 PRO A C 1
ATOM 752 O O . PRO A 1 94 ? 12.589 9.943 11.196 1.00 73.38 94 PRO A O 1
ATOM 755 N N . GLU A 1 95 ? 13.611 10.352 13.154 1.00 67.06 95 GLU A N 1
ATOM 756 C CA . GLU A 1 95 ? 13.7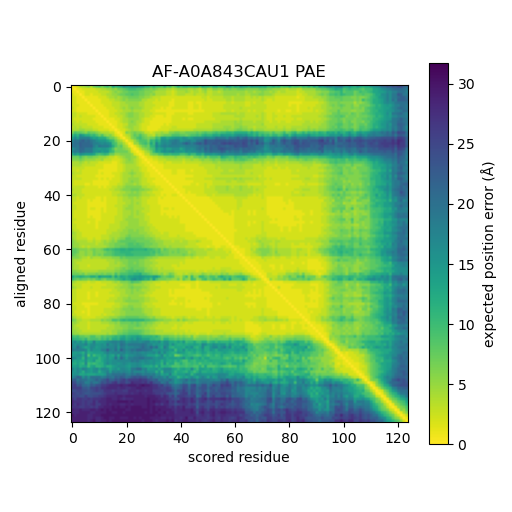28 11.810 12.970 1.00 67.06 95 GLU A CA 1
ATOM 757 C C . GLU A 1 95 ? 14.596 12.217 11.766 1.00 67.06 95 GLU A C 1
ATOM 759 O O . GLU A 1 95 ? 14.433 13.311 11.227 1.00 67.06 95 GLU A O 1
ATOM 764 N N . THR A 1 96 ? 15.464 11.319 11.292 1.00 68.00 96 THR A N 1
ATOM 765 C CA . THR A 1 96 ? 16.403 11.535 10.178 1.00 68.00 96 THR A CA 1
ATOM 766 C C . THR A 1 96 ? 15.747 11.572 8.790 1.00 68.00 96 THR A C 1
ATOM 768 O O . THR A 1 96 ? 16.437 11.666 7.778 1.00 68.00 96 THR A O 1
ATOM 771 N N . MET A 1 97 ? 14.416 11.486 8.702 1.00 66.56 97 MET A N 1
ATOM 772 C CA . MET A 1 97 ? 13.694 11.469 7.425 1.00 66.56 97 MET A CA 1
ATOM 773 C C . MET A 1 97 ? 13.474 12.862 6.819 1.00 66.56 97 MET A C 1
ATOM 775 O O . MET A 1 97 ? 13.216 13.844 7.526 1.00 66.56 97 MET A O 1
ATOM 779 N N . THR A 1 98 ? 13.503 12.923 5.480 1.00 69.00 98 THR A N 1
ATOM 780 C CA . THR A 1 98 ? 13.332 14.158 4.693 1.00 69.00 98 THR A CA 1
ATOM 781 C C . THR A 1 98 ? 11.978 14.832 4.939 1.00 69.00 98 THR A C 1
ATOM 783 O O . THR A 1 98 ? 10.987 14.192 5.314 1.00 69.00 98 THR A O 1
ATOM 786 N N . LEU A 1 99 ? 11.927 16.153 4.748 1.00 71.00 99 LEU A N 1
ATOM 787 C CA . LEU A 1 99 ? 10.719 16.946 4.984 1.00 71.00 99 LEU A CA 1
ATOM 788 C C . LEU A 1 99 ? 9.612 16.640 3.968 1.00 71.00 99 LEU A C 1
ATOM 790 O O . LEU A 1 99 ? 8.446 16.628 4.365 1.00 71.00 99 LEU A O 1
ATOM 794 N N . GLU A 1 100 ? 9.934 16.337 2.701 1.00 69.06 100 GLU A N 1
ATOM 795 C CA . GLU A 1 100 ? 8.910 15.992 1.700 1.00 69.06 100 GLU A CA 1
ATOM 796 C C . GLU A 1 100 ? 8.130 14.741 2.115 1.00 69.06 100 GLU A C 1
ATOM 798 O O . GLU A 1 100 ? 6.901 14.715 2.049 1.00 69.06 100 GLU A O 1
ATOM 803 N N . ARG A 1 101 ? 8.828 13.725 2.639 1.00 64.19 101 ARG A N 1
ATOM 804 C CA . ARG A 1 101 ? 8.200 12.471 3.082 1.00 64.19 101 ARG A CA 1
ATOM 805 C C . ARG A 1 101 ? 7.266 12.686 4.265 1.00 64.19 101 ARG A C 1
ATOM 807 O O . ARG A 1 101 ? 6.164 12.141 4.294 1.00 64.19 101 ARG A O 1
ATOM 814 N N . ARG A 1 102 ? 7.670 13.538 5.212 1.00 67.12 102 ARG A N 1
ATOM 815 C CA . ARG A 1 102 ? 6.813 13.939 6.335 1.00 67.12 102 ARG A CA 1
ATOM 816 C C . ARG A 1 102 ? 5.571 14.696 5.865 1.00 67.12 102 ARG A C 1
ATOM 818 O O . ARG A 1 102 ? 4.509 14.501 6.448 1.00 67.12 102 ARG A O 1
ATOM 825 N N . LYS A 1 103 ? 5.681 15.530 4.825 1.00 71.75 103 LYS A N 1
ATOM 826 C CA . LYS A 1 103 ? 4.539 16.263 4.253 1.00 71.75 103 LYS A CA 1
ATOM 827 C C . LYS A 1 103 ? 3.535 15.324 3.580 1.00 71.75 103 LYS A C 1
ATOM 829 O O . LYS A 1 103 ? 2.359 15.409 3.912 1.00 71.75 103 LYS A O 1
ATOM 834 N N . ILE A 1 104 ? 3.985 14.393 2.732 1.00 68.81 104 ILE A N 1
ATOM 835 C CA . ILE A 1 104 ? 3.099 13.420 2.059 1.00 68.81 104 ILE A CA 1
ATOM 836 C C . ILE A 1 104 ? 2.312 12.600 3.088 1.00 68.81 104 ILE A C 1
ATOM 838 O O . ILE A 1 104 ? 1.089 12.508 3.002 1.00 68.81 104 ILE A O 1
ATOM 842 N N . LEU A 1 105 ? 2.992 12.069 4.109 1.00 66.44 105 LEU A N 1
ATOM 843 C CA . LEU A 1 105 ? 2.328 11.297 5.161 1.00 66.44 105 LEU A CA 1
ATOM 844 C C . LEU A 1 105 ? 1.339 12.149 5.964 1.00 66.44 105 LEU A C 1
ATOM 846 O O . LEU A 1 105 ? 0.232 11.693 6.230 1.00 66.44 105 LEU A O 1
ATOM 850 N N . LYS A 1 106 ? 1.686 13.403 6.290 1.00 67.06 106 LYS A N 1
ATOM 851 C CA . LYS A 1 106 ? 0.768 14.340 6.961 1.00 67.06 106 LYS A CA 1
ATOM 852 C C . LYS A 1 106 ? -0.477 14.655 6.133 1.00 67.06 106 LYS A C 1
ATOM 854 O O . LYS A 1 106 ? -1.558 14.694 6.704 1.00 67.06 106 LYS A O 1
ATOM 859 N N . CYS A 1 107 ? -0.349 14.858 4.822 1.00 60.78 107 CYS A N 1
ATOM 860 C CA . CYS A 1 107 ? -1.493 15.137 3.947 1.00 60.78 107 CYS A CA 1
ATOM 861 C C . CYS A 1 107 ? -2.455 13.946 3.842 1.00 60.78 107 CYS A C 1
ATOM 863 O O . CYS A 1 107 ? -3.663 14.135 3.727 1.00 60.78 107 CYS A O 1
ATOM 865 N N . LEU A 1 108 ? -1.929 12.722 3.915 1.00 61.06 108 LEU A N 1
ATOM 866 C CA . LEU A 1 108 ? -2.723 11.493 3.874 1.00 61.06 108 LEU A CA 1
ATOM 867 C C . LEU A 1 108 ? -3.315 11.109 5.242 1.00 61.06 108 LEU A C 1
ATOM 869 O O . LEU A 1 108 ? -4.084 10.150 5.330 1.00 61.06 108 LEU A O 1
ATOM 873 N N . TRP A 1 109 ? -2.994 11.856 6.302 1.00 59.34 109 TRP A N 1
ATOM 874 C CA . TRP A 1 109 ? -3.365 11.541 7.678 1.00 59.34 109 TRP A CA 1
ATOM 875 C C . TRP A 1 109 ? -4.460 12.418 8.270 1.00 59.34 109 TRP A C 1
ATOM 877 O O . TRP A 1 109 ? -4.557 13.615 8.013 1.00 59.34 109 TRP A O 1
ATOM 887 N N . ARG A 1 110 ? -5.234 11.815 9.179 1.00 44.41 110 ARG A N 1
ATOM 888 C CA . ARG A 1 110 ? -6.228 12.487 10.017 1.00 44.41 110 ARG A CA 1
ATOM 889 C C . ARG A 1 110 ? -5.782 12.406 11.490 1.00 44.41 110 ARG A C 1
ATOM 891 O O . ARG A 1 110 ? -6.039 11.414 12.152 1.00 44.41 110 ARG A O 1
ATOM 898 N N . GLN A 1 111 ? -5.132 13.486 11.940 1.00 42.28 111 GLN A N 1
ATOM 899 C CA . GLN A 1 111 ? -4.740 13.878 13.312 1.00 42.28 111 GLN A CA 1
ATOM 900 C C . GLN A 1 111 ? -3.699 13.066 14.124 1.00 42.28 111 GLN A C 1
ATOM 902 O O . GLN A 1 111 ? -3.674 11.844 14.150 1.00 42.28 111 GLN A O 1
ATOM 907 N N . ASN A 1 112 ? -2.910 13.861 14.867 1.00 40.31 112 ASN A N 1
ATOM 908 C CA . ASN A 1 112 ? -1.975 13.591 15.971 1.00 40.31 112 ASN A CA 1
ATOM 909 C C . ASN A 1 112 ? -0.632 12.920 15.649 1.00 40.31 112 ASN A C 1
ATOM 911 O O . ASN A 1 112 ? -0.356 11.762 15.946 1.00 40.31 112 ASN A O 1
ATOM 915 N N . TYR A 1 113 ? 0.270 13.763 15.141 1.00 43.75 113 TYR A N 1
ATOM 916 C CA . TYR A 1 113 ? 1.714 13.549 15.157 1.00 43.75 113 TYR A CA 1
ATOM 917 C C . TYR A 1 113 ? 2.216 13.552 16.614 1.00 43.75 113 TYR A C 1
ATOM 919 O O . TYR A 1 113 ? 2.520 14.609 17.164 1.00 43.75 113 TYR A O 1
ATOM 927 N N . SER A 1 114 ? 2.307 12.388 17.256 1.00 41.03 114 SER A N 1
ATOM 928 C CA . SER A 1 114 ? 3.075 12.267 18.498 1.00 41.03 114 SER A CA 1
ATOM 929 C C . 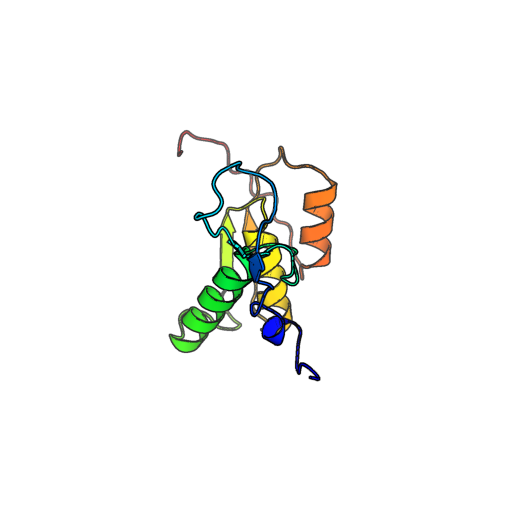SER A 1 114 ? 4.557 12.162 18.139 1.00 41.03 114 SER A C 1
ATOM 931 O O . SER A 1 114 ? 4.978 11.216 17.474 1.00 41.03 114 SER A O 1
ATOM 933 N N . LYS A 1 115 ? 5.368 13.139 18.564 1.00 39.62 115 LYS A N 1
ATOM 934 C CA . LYS A 1 115 ? 6.829 12.982 18.626 1.00 39.62 115 LYS A CA 1
ATOM 935 C C . LYS A 1 115 ? 7.146 11.984 19.747 1.00 39.62 115 LYS A C 1
ATOM 937 O O . LYS A 1 115 ? 7.605 12.376 20.816 1.00 39.62 115 LYS A O 1
ATOM 942 N N . SER A 1 116 ? 6.891 10.696 19.545 1.00 39.41 116 SER A N 1
ATOM 943 C CA . SER A 1 116 ? 7.410 9.689 20.465 1.00 39.41 116 SER A CA 1
ATOM 944 C C . SER A 1 116 ? 8.908 9.538 20.198 1.00 39.41 116 SER A C 1
ATOM 946 O O . SER A 1 116 ? 9.312 8.930 19.205 1.00 39.41 116 SER A O 1
ATOM 948 N N . ARG A 1 117 ? 9.731 10.134 21.071 1.00 38.25 117 ARG A N 1
ATOM 949 C CA . ARG A 1 117 ? 11.179 9.898 21.177 1.00 38.25 117 ARG A CA 1
ATOM 950 C C . ARG A 1 117 ? 11.405 8.403 21.427 1.00 38.25 117 ARG A C 1
ATOM 952 O O . ARG A 1 117 ? 11.448 7.965 22.571 1.00 38.25 117 ARG A O 1
ATOM 959 N N . ILE A 1 118 ? 11.565 7.613 20.372 1.00 43.84 118 ILE A N 1
ATOM 960 C CA . ILE A 1 118 ? 12.169 6.288 20.507 1.00 43.84 118 ILE A CA 1
ATOM 961 C C . ILE A 1 118 ? 13.675 6.528 20.468 1.00 43.84 118 ILE A C 1
ATOM 963 O O . ILE A 1 118 ? 14.276 6.641 19.399 1.00 43.84 118 ILE A O 1
ATOM 967 N N . LYS A 1 119 ? 14.286 6.697 21.649 1.00 32.50 119 LYS A N 1
ATOM 968 C CA . LYS A 1 119 ? 15.744 6.599 21.770 1.00 32.50 119 LYS A CA 1
ATOM 969 C C . LYS A 1 119 ? 16.129 5.218 21.237 1.00 32.50 119 LYS A C 1
ATOM 971 O O . LYS A 1 119 ? 15.575 4.217 21.686 1.00 32.50 119 LYS A O 1
ATOM 976 N N . ARG A 1 120 ? 17.044 5.173 20.264 1.00 35.31 120 ARG A N 1
ATOM 977 C CA . ARG A 1 120 ? 17.694 3.941 19.803 1.00 35.31 120 ARG A CA 1
ATOM 978 C C . ARG A 1 120 ? 18.493 3.352 20.968 1.00 35.31 120 ARG A C 1
ATOM 980 O O . ARG A 1 120 ? 19.693 3.560 21.069 1.00 35.31 120 ARG A O 1
ATOM 987 N N . ASN A 1 121 ? 17.823 2.624 21.848 1.00 31.00 121 ASN A N 1
ATOM 988 C CA . ASN A 1 121 ? 18.478 1.707 22.762 1.00 31.00 121 ASN A CA 1
ATOM 989 C C . ASN A 1 121 ? 18.526 0.356 22.050 1.00 31.00 121 ASN A C 1
ATOM 991 O O . ASN A 1 121 ? 17.662 -0.468 22.283 1.00 31.00 121 ASN A O 1
ATOM 995 N N . GLY A 1 122 ? 19.468 0.178 21.120 1.00 33.19 122 GLY A N 1
ATOM 996 C CA . GLY A 1 122 ? 19.984 -1.140 20.724 1.00 33.19 122 GLY A CA 1
ATOM 997 C C . GLY A 1 122 ? 19.000 -2.267 20.374 1.00 33.19 122 GLY A C 1
ATOM 998 O O . GLY A 1 122 ? 19.270 -3.399 20.755 1.00 33.19 122 GLY A O 1
ATOM 999 N N . TRP A 1 123 ? 17.916 -2.013 19.638 1.00 27.00 123 TRP A N 1
ATOM 1000 C CA . TRP A 1 123 ? 17.139 -3.088 19.005 1.00 27.00 123 TRP A CA 1
ATOM 1001 C C . TRP A 1 123 ? 17.053 -2.848 17.491 1.00 27.00 123 TRP A C 1
ATOM 1003 O O . TRP A 1 123 ? 16.366 -1.927 17.049 1.00 27.00 123 TRP A O 1
ATOM 1013 N N . CYS A 1 124 ? 17.787 -3.708 16.771 1.00 30.86 124 CYS A N 1
ATOM 1014 C CA . CYS A 1 124 ? 17.917 -3.896 15.316 1.00 30.86 124 CYS A CA 1
ATOM 1015 C C . CYS A 1 124 ? 18.576 -2.774 14.487 1.00 30.86 124 CYS A C 1
ATOM 1017 O O . CYS A 1 124 ? 18.075 -1.626 14.428 1.00 30.86 124 CYS A O 1
#

Sequence (124 aa):
MIAKNILELIGNTPLVQFN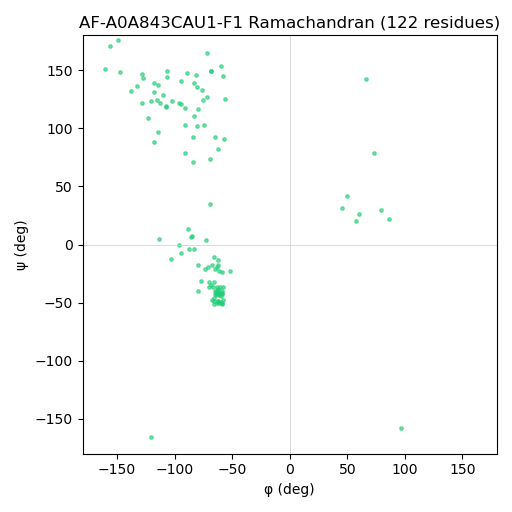NVYNKPKLKMYIKMEKFNVSESVKDRIAKYMIEHAEKNRQLNKNKILIEPTSRNTGIGLSLVCRIKGCQLVIVMPETMTLERRKILKCLWRQNYSKSRIKRNGWC

Foldseek 3Di:
DDDPDLLVQADPADKAWDPDPDPPVPDTDIDRQQCSRPLRHPLLVVLLVVVVVCVVVVVFDLVDEAEAADLDSNLLSNLQNCLVVVGHYDYHYDPPDDPVSVVSSVVSDDDDDDPPPPPPPDDD

Mean predicted aligned error: 8.8 Å

Secondary structure (DSSP, 8-state):
---SSGGGGSS---EEE--SS-S-TT---EEE-GGGSTTSSTHHHHHHHHHHHHHHTTS--TT-EEEEE-SSHHHHHHHHHHHHHT-EEEEE--TTS-HHHHHHHHHT--S----------S--

Radius of gyration: 18.1 Å; Cα contacts (8 Å, |Δi|>4): 144; chains: 1; bounding box: 38×34×52 Å

Nearest PDB structures (foldseek):
  3rr2-assembly1_A  TM=8.918E-01  e=1.636E-08  Mycobacterium marinum M
  5xa2-assembly1_B  TM=9.102E-01  e=3.945E-08  Planctopirus limnophila DSM 3776
  2jc3-assembly1_B  TM=9.333E-01  e=6.524E-08  Salmonella enterica subsp. enterica serovar Typhimurium
  2v03-assembly1_A-2  TM=9.123E-01  e=1.900E-07  Escherichia coli K-12
  5jjc-assembly2_D  TM=8.660E-01  e=1.676E-07  Brucella abortus S19